Protein AF-A0A3M9N7G9-F1 (afdb_monomer)

Nearest PDB structures (foldseek):
  4hwm-assembly1_A  TM=5.177E-01  e=3.136E+00  Klebsiella pneumoniae subsp. pneumoniae MGH 78578
  3fkh-assembly1_A  TM=2.464E-01  e=2.669E+00  Corynebacterium glutamicum ATCC 13032
  8h0z-assembly1_B  TM=2.429E-01  e=7.822E+00  Severe acute respiratory syndrome coronavirus

Foldseek 3Di:
DALWKWKWFQFADLVVRHHPHPPVQAIWIWHRHDPFKIKIFGRHPATKIWMFTWDDDPQKIKTATFQKMKGKDADPVCVVDVVDDRIDIDIDGHGDDIAMWGWDDRPRWIKIASDPDNVPTHPGMITIDDSVVNVVVVVVCVVNCVCVVNVPD

Sequence (153 aa):
MKGKAFVLGGGIDGNVCEITEACDCCNADLMFISEKLFVYDNLCEGHYVRKGNYKLKGNQITLEFEPQLVSYYHNEESETNTNVPERVLKSENKPIPKETYTIGKCKGFLIITNNIKSEDIAFPVGILKESSTMKGKIDILKQIGAWKLLALK

Secondary structure (DSSP, 8-state):
-TT-EEEEES-EETTTTEETT--TTS-EEEEE-SSSEEEEEE-SSS-EEEEEEEEEETTEEEEEEEEEEEEEEE-GGGGT-TTS-SEEEEEEE-----EEEEEEEETTEEEEESSSSTTS--SSEEEEEPHHHHHHHHHHHHHTSHHHHTT--

Mean predicted aligned error: 5.94 Å

Radius of gyration: 16.07 Å; Cα contacts (8 Å, |Δi|>4): 344; chains: 1; bounding box: 42×28×50 Å

Organism: NCBI:txid1348778

Structure (mmCIF, N/CA/C/O backbone):
data_AF-A0A3M9N7G9-F1
#
_entry.id   AF-A0A3M9N7G9-F1
#
loop_
_atom_site.group_PDB
_atom_site.id
_atom_site.type_symbol
_atom_site.label_atom_id
_atom_site.label_alt_id
_atom_site.label_comp_id
_atom_site.label_asym_id
_atom_site.label_entity_id
_atom_site.label_seq_id
_atom_site.pdbx_PDB_ins_code
_atom_site.Cartn_x
_atom_site.Cartn_y
_atom_site.Cartn_z
_atom_site.occupancy
_atom_site.B_iso_or_equiv
_atom_site.auth_seq_id
_atom_site.auth_comp_id
_atom_site.auth_asym_id
_atom_site.auth_atom_id
_atom_site.pdbx_PDB_model_num
ATOM 1 N N . MET A 1 1 ? -2.867 -6.684 11.960 1.00 87.38 1 MET A N 1
ATOM 2 C CA . MET A 1 1 ? -3.339 -6.500 10.564 1.00 87.38 1 MET A CA 1
ATOM 3 C C . MET A 1 1 ? -2.518 -7.292 9.554 1.00 87.38 1 MET A C 1
ATOM 5 O O . MET A 1 1 ? -2.968 -7.418 8.425 1.00 87.38 1 MET A O 1
ATOM 9 N N . LYS A 1 2 ? -1.368 -7.857 9.950 1.00 91.75 2 LYS A N 1
ATOM 10 C CA . LYS A 1 2 ? -0.518 -8.713 9.119 1.00 91.75 2 LYS A CA 1
ATOM 11 C C . LYS A 1 2 ? -1.301 -9.699 8.240 1.00 91.75 2 LYS A C 1
ATOM 13 O O . LYS A 1 2 ? -2.204 -10.380 8.723 1.00 91.75 2 LYS A O 1
ATOM 18 N N . GLY A 1 3 ? -0.912 -9.782 6.970 1.00 90.19 3 GLY A N 1
ATOM 19 C CA . GLY A 1 3 ? -1.478 -10.693 5.973 1.00 90.19 3 GLY A CA 1
ATOM 20 C C . GLY A 1 3 ? -2.829 -10.259 5.402 1.00 90.19 3 GLY A C 1
ATOM 21 O O . GLY A 1 3 ? -3.439 -11.024 4.662 1.00 90.19 3 GLY A O 1
ATOM 22 N N . LYS A 1 4 ? -3.315 -9.062 5.750 1.00 91.25 4 LYS A N 1
ATOM 23 C CA . LYS A 1 4 ? -4.538 -8.485 5.183 1.00 91.25 4 LYS A CA 1
ATOM 24 C C . LYS A 1 4 ? -4.196 -7.503 4.069 1.00 91.25 4 LYS A C 1
ATOM 26 O O . LYS A 1 4 ? -3.212 -6.772 4.176 1.00 91.25 4 LYS A O 1
ATOM 31 N N . ALA A 1 5 ? -5.045 -7.445 3.051 1.00 92.25 5 ALA A N 1
ATOM 32 C CA . ALA A 1 5 ? -4.974 -6.463 1.977 1.00 92.25 5 ALA A CA 1
ATOM 33 C C . ALA A 1 5 ? -6.344 -5.816 1.771 1.00 92.25 5 ALA A C 1
ATOM 35 O O . ALA A 1 5 ? -7.357 -6.502 1.879 1.00 92.25 5 ALA A O 1
ATOM 36 N N . PHE A 1 6 ? -6.375 -4.520 1.484 1.00 90.94 6 PHE A N 1
ATOM 37 C CA . PHE A 1 6 ? -7.597 -3.781 1.179 1.00 90.94 6 PHE A CA 1
ATOM 38 C C . PHE A 1 6 ? -7.496 -3.172 -0.212 1.00 90.94 6 PHE A C 1
ATOM 40 O O . PHE A 1 6 ? -6.454 -2.606 -0.531 1.00 90.94 6 PHE A O 1
ATOM 47 N N . VAL A 1 7 ? -8.572 -3.236 -0.999 1.00 88.38 7 VAL A N 1
ATOM 48 C CA . VAL A 1 7 ? -8.720 -2.341 -2.160 1.00 88.38 7 VAL A CA 1
ATOM 49 C C . VAL A 1 7 ? -9.331 -1.061 -1.675 1.00 88.38 7 VAL A C 1
ATOM 51 O O . VAL A 1 7 ? -10.466 -1.100 -1.212 1.00 88.38 7 VAL A O 1
ATOM 54 N N . LEU A 1 8 ? -8.599 0.036 -1.798 1.00 87.25 8 LEU A N 1
ATOM 55 C CA . LEU A 1 8 ? -9.133 1.377 -1.674 1.00 87.25 8 LEU A CA 1
ATOM 56 C C . LEU A 1 8 ? -9.711 1.805 -3.017 1.00 87.25 8 LEU A C 1
ATOM 58 O O . LEU A 1 8 ? -9.046 1.649 -4.042 1.00 87.25 8 LEU A O 1
ATOM 62 N N . GLY A 1 9 ? -10.904 2.382 -2.987 1.00 81.00 9 GLY A N 1
ATOM 63 C CA . GLY A 1 9 ? -11.521 2.988 -4.156 1.00 81.00 9 GLY A CA 1
ATOM 64 C C . GLY A 1 9 ? -12.306 4.247 -3.815 1.00 81.00 9 GLY A C 1
ATOM 65 O O . GLY A 1 9 ? -12.419 4.650 -2.649 1.00 81.00 9 GLY A O 1
ATOM 66 N N . GLY A 1 10 ? -12.854 4.844 -4.873 1.00 73.00 10 GLY A N 1
ATOM 67 C CA . GLY A 1 10 ? -13.647 6.068 -4.831 1.00 73.00 10 GLY A CA 1
ATOM 68 C C . GLY A 1 10 ? -15.013 5.916 -4.173 1.00 73.00 10 GLY A C 1
ATOM 69 O O . GLY A 1 10 ? -15.656 6.927 -3.980 1.00 73.00 10 GLY A O 1
ATOM 70 N N . GLY A 1 11 ? -15.438 4.703 -3.783 1.00 74.50 11 GLY A N 1
ATOM 71 C CA . GLY A 1 11 ? -16.657 4.469 -3.007 1.00 74.50 11 GLY A CA 1
ATOM 72 C C . GLY A 1 11 ? -17.011 3.008 -2.783 1.00 74.50 11 GLY A C 1
ATOM 73 O O . GLY A 1 11 ? -16.325 2.128 -3.289 1.00 74.50 11 GLY A O 1
ATOM 74 N N . ILE A 1 12 ? -18.059 2.751 -1.994 1.00 76.25 12 ILE A N 1
ATOM 75 C CA . ILE A 1 12 ? -18.610 1.409 -1.756 1.00 76.25 12 ILE A CA 1
ATOM 76 C C . ILE A 1 12 ? -20.137 1.440 -1.904 1.00 76.25 12 ILE A C 1
ATOM 78 O O . ILE A 1 12 ? -20.798 2.348 -1.398 1.00 76.25 12 ILE A O 1
ATOM 82 N N . ASP A 1 13 ? -20.709 0.430 -2.553 1.00 76.19 13 ASP A N 1
ATOM 83 C CA . ASP A 1 13 ? -22.150 0.200 -2.561 1.00 76.19 13 ASP A CA 1
ATOM 84 C C . ASP A 1 13 ? -22.518 -0.390 -1.203 1.00 76.19 13 ASP A C 1
ATOM 86 O O . ASP A 1 13 ? -22.177 -1.533 -0.905 1.00 76.19 13 ASP A O 1
ATOM 90 N N . GLY A 1 14 ? -23.226 0.358 -0.360 1.00 73.62 14 GLY A N 1
ATOM 91 C CA . GLY A 1 14 ? -23.663 -0.140 0.947 1.00 73.62 14 GLY A CA 1
ATOM 92 C C . GLY A 1 14 ? -24.616 -1.345 0.871 1.00 73.62 14 GLY A C 1
ATOM 93 O O . GLY A 1 14 ? -24.782 -2.065 1.859 1.00 73.62 14 GLY A O 1
ATOM 94 N N . ASN A 1 15 ? -25.239 -1.601 -0.284 1.00 75.81 15 ASN A N 1
ATOM 95 C CA . ASN A 1 15 ? -26.147 -2.725 -0.486 1.00 75.81 15 ASN A CA 1
ATOM 96 C C . ASN A 1 15 ? -25.410 -4.030 -0.778 1.00 75.81 15 ASN A C 1
ATOM 98 O O . ASN A 1 15 ? -25.833 -5.072 -0.276 1.00 75.81 15 ASN A O 1
ATOM 102 N N . VAL A 1 16 ? -24.327 -4.001 -1.548 1.00 78.50 16 VAL A N 1
ATOM 103 C CA . VAL A 1 16 ? -23.556 -5.216 -1.878 1.00 78.50 16 VAL A CA 1
ATOM 104 C C . VAL A 1 16 ? -22.188 -5.267 -1.200 1.00 78.50 16 VAL A C 1
ATOM 106 O O . VAL A 1 16 ? -21.557 -6.314 -1.179 1.00 78.50 16 VAL A O 1
ATOM 109 N N . CYS A 1 17 ? -21.785 -4.179 -0.542 1.00 78.81 17 CYS A N 1
ATOM 110 C CA . CYS A 1 17 ? -20.472 -3.986 0.063 1.00 78.81 17 CYS A CA 1
ATOM 111 C C . CYS A 1 17 ? -19.345 -4.223 -0.944 1.00 78.81 17 CYS A C 1
ATOM 113 O O . CYS A 1 17 ? -18.417 -4.970 -0.669 1.00 78.81 17 CYS A O 1
ATOM 115 N N . GLU A 1 18 ? -19.420 -3.579 -2.105 1.00 78.25 18 GLU A N 1
ATOM 116 C CA . GLU A 1 18 ? -18.410 -3.665 -3.166 1.00 78.25 18 GLU A CA 1
ATOM 117 C C . GLU A 1 18 ? -17.969 -2.268 -3.588 1.00 78.25 18 GLU A C 1
ATOM 119 O O . GLU A 1 18 ? -18.729 -1.313 -3.445 1.00 78.25 18 GLU A O 1
ATOM 124 N N . ILE A 1 19 ? -16.744 -2.128 -4.096 1.00 77.56 19 ILE A N 1
ATOM 125 C CA . ILE A 1 19 ? -16.232 -0.829 -4.543 1.00 77.56 19 ILE A CA 1
ATOM 126 C C . ILE A 1 19 ? -16.987 -0.389 -5.809 1.00 77.56 19 ILE A C 1
ATOM 128 O O . ILE A 1 19 ? -16.892 -1.049 -6.839 1.00 77.56 19 ILE A O 1
ATOM 132 N N . THR A 1 20 ? -17.728 0.723 -5.742 1.00 70.06 20 THR A N 1
ATOM 133 C CA . THR A 1 20 ? -18.633 1.198 -6.816 1.00 70.06 20 THR A CA 1
ATOM 134 C C . THR A 1 20 ? -17.940 1.928 -7.950 1.00 70.06 20 THR A C 1
ATOM 136 O O . THR A 1 20 ? -18.469 2.003 -9.052 1.00 70.06 20 THR A O 1
ATOM 139 N N . GLU A 1 21 ? -16.755 2.466 -7.685 1.00 64.19 21 GLU A N 1
ATOM 140 C CA . GLU A 1 21 ? -15.961 3.232 -8.648 1.00 64.19 21 GLU A CA 1
ATOM 141 C C . GLU A 1 21 ? -14.645 2.513 -8.940 1.00 64.19 21 GLU A C 1
ATOM 143 O O . GLU A 1 21 ? -13.576 3.116 -9.015 1.00 64.19 21 GLU A O 1
ATOM 148 N N . ALA A 1 22 ? -14.720 1.188 -9.072 1.00 54.81 22 ALA A N 1
ATOM 149 C CA . ALA A 1 22 ? -13.583 0.357 -9.426 1.00 54.81 22 ALA A CA 1
ATOM 150 C C . ALA A 1 22 ? -13.255 0.491 -10.922 1.00 54.81 22 ALA A C 1
ATOM 152 O O . ALA A 1 22 ? -13.292 -0.483 -11.665 1.00 54.81 22 ALA A O 1
ATOM 153 N N . CYS A 1 23 ? -12.921 1.694 -11.387 1.00 58.84 23 CYS A N 1
ATOM 154 C CA . CYS A 1 23 ? -12.126 1.793 -12.601 1.00 58.84 23 CYS A CA 1
ATOM 155 C C . CYS A 1 23 ? -10.743 1.215 -12.272 1.00 58.84 23 CYS A C 1
ATOM 157 O O . CYS A 1 23 ? -10.137 1.598 -11.268 1.00 58.84 23 CYS A O 1
ATOM 159 N N . ASP A 1 24 ? -10.225 0.309 -13.106 1.00 56.38 24 ASP A N 1
ATOM 160 C CA . ASP A 1 24 ? -8.883 -0.280 -12.928 1.00 56.38 24 ASP A CA 1
ATOM 161 C C . ASP A 1 24 ? -7.791 0.793 -12.793 1.00 56.38 24 ASP A C 1
ATOM 163 O O . ASP A 1 24 ? -6.757 0.575 -12.163 1.00 56.38 24 ASP A O 1
ATOM 167 N N . CYS A 1 25 ? -8.066 1.977 -13.339 1.00 61.88 25 CYS A N 1
ATOM 168 C CA . CYS A 1 25 ? -7.226 3.152 -13.275 1.00 61.88 25 CYS A CA 1
ATOM 169 C C . CYS A 1 25 ? -7.469 4.057 -12.066 1.00 61.88 25 CYS A C 1
ATOM 171 O O . CYS A 1 25 ? -6.944 5.147 -12.128 1.00 61.88 25 CYS A O 1
ATOM 173 N N . CYS A 1 26 ? -8.253 3.708 -11.032 1.00 69.50 26 CYS A N 1
ATOM 174 C CA . CYS A 1 26 ? -8.385 4.531 -9.811 1.00 69.50 26 CYS A CA 1
ATOM 175 C C . CYS A 1 26 ? -8.591 3.759 -8.501 1.00 69.50 26 CYS A C 1
ATOM 177 O O . CYS A 1 26 ? -9.221 4.234 -7.555 1.00 69.50 26 CYS A O 1
ATOM 179 N N . ASN A 1 27 ? -7.979 2.580 -8.416 1.00 82.88 27 ASN A N 1
ATOM 180 C CA . ASN A 1 27 ? -7.905 1.810 -7.181 1.00 82.88 27 ASN A CA 1
ATOM 181 C C . ASN A 1 27 ? -6.491 1.830 -6.591 1.00 82.88 27 ASN A C 1
ATOM 183 O O . ASN A 1 27 ? -5.500 2.060 -7.288 1.00 82.88 27 ASN A O 1
ATOM 187 N N . ALA A 1 28 ? -6.393 1.532 -5.298 1.00 87.88 28 ALA A N 1
ATOM 188 C CA . ALA A 1 28 ? -5.119 1.238 -4.657 1.00 87.88 28 ALA A CA 1
ATOM 189 C C . ALA A 1 28 ? -5.206 -0.023 -3.795 1.00 87.88 28 ALA A C 1
ATOM 191 O O . ALA A 1 28 ? -6.198 -0.249 -3.110 1.00 87.88 28 ALA A O 1
ATOM 192 N N . ASP A 1 29 ? -4.155 -0.834 -3.784 1.00 90.88 29 ASP A N 1
ATOM 193 C CA . ASP A 1 29 ? -4.023 -1.970 -2.879 1.00 90.88 29 ASP A CA 1
ATOM 194 C C . ASP A 1 29 ? -3.195 -1.554 -1.648 1.00 90.88 29 ASP A C 1
ATOM 196 O O . ASP A 1 29 ? -2.006 -1.243 -1.743 1.00 90.88 29 ASP A O 1
ATOM 200 N N . LEU A 1 30 ? -3.816 -1.580 -0.465 1.00 93.50 30 LEU A N 1
ATOM 201 C CA . LEU A 1 30 ? -3.157 -1.387 0.828 1.00 93.50 30 LEU A CA 1
ATOM 202 C C . LEU A 1 30 ? -2.900 -2.746 1.488 1.00 93.50 30 LEU A C 1
ATOM 204 O O . LEU A 1 30 ? -3.818 -3.395 1.991 1.00 93.50 30 LEU A O 1
ATOM 208 N N . MET A 1 31 ? -1.642 -3.173 1.514 1.00 94.88 31 MET A N 1
ATOM 209 C CA . MET A 1 31 ? -1.216 -4.510 1.930 1.00 94.88 31 MET A CA 1
ATOM 210 C C . MET 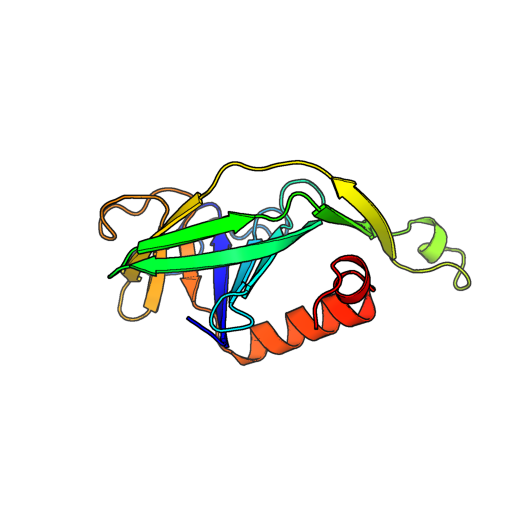A 1 31 ? -0.399 -4.465 3.224 1.00 94.88 31 MET A C 1
ATOM 212 O O . MET A 1 31 ? 0.675 -3.872 3.277 1.00 94.88 31 MET A O 1
ATOM 216 N N . PHE A 1 32 ? -0.852 -5.152 4.271 1.00 94.81 32 PHE A N 1
ATOM 217 C CA . PHE A 1 32 ? -0.166 -5.218 5.566 1.00 94.81 32 PHE A CA 1
ATOM 218 C C . PHE A 1 32 ? 0.803 -6.408 5.609 1.00 94.81 32 PHE A C 1
ATOM 220 O O . PHE A 1 32 ? 0.435 -7.518 5.996 1.00 94.81 32 PHE A O 1
ATOM 227 N N . ILE A 1 33 ? 2.054 -6.181 5.207 1.00 93.88 33 ILE A N 1
ATOM 228 C CA . ILE A 1 33 ? 3.078 -7.224 5.019 1.00 93.88 33 ILE A CA 1
ATOM 229 C C . ILE A 1 33 ? 3.498 -7.876 6.345 1.00 93.88 33 ILE A C 1
ATOM 231 O O . ILE A 1 33 ? 3.654 -9.094 6.431 1.00 93.88 33 ILE A O 1
ATOM 235 N N . SER A 1 34 ? 3.674 -7.074 7.397 1.00 94.12 34 SER A N 1
ATOM 236 C CA . SER A 1 34 ? 4.097 -7.546 8.723 1.00 94.12 34 SER A CA 1
ATOM 237 C C . SER A 1 34 ? 3.288 -6.876 9.839 1.00 94.12 34 SER A C 1
ATOM 239 O O . SER A 1 34 ? 2.290 -6.203 9.585 1.00 94.12 34 SER A O 1
ATOM 241 N N . GLU A 1 35 ? 3.691 -7.056 11.099 1.00 93.88 35 GLU A N 1
ATOM 242 C CA . GLU A 1 35 ? 3.051 -6.386 12.245 1.00 93.88 35 GLU A CA 1
ATOM 243 C C . GLU A 1 35 ? 3.222 -4.863 12.242 1.00 93.88 35 GLU A C 1
ATOM 245 O O . GLU A 1 35 ? 2.494 -4.166 12.943 1.00 93.88 35 GLU A O 1
ATOM 250 N N . LYS A 1 36 ? 4.189 -4.343 11.479 1.00 94.81 36 LYS A N 1
ATOM 251 C CA . LYS A 1 36 ? 4.470 -2.903 11.410 1.00 94.81 36 LYS A CA 1
ATOM 252 C C . LYS A 1 36 ? 4.556 -2.369 9.993 1.00 94.81 36 LYS A C 1
ATOM 254 O O . LYS A 1 36 ? 4.353 -1.183 9.822 1.00 94.81 36 LYS A O 1
ATOM 259 N N . LEU A 1 37 ? 4.834 -3.208 8.999 1.00 96.38 37 LEU A N 1
ATOM 260 C CA . LEU A 1 37 ? 5.073 -2.784 7.622 1.00 96.38 37 LEU A CA 1
ATOM 261 C C . LEU A 1 37 ? 3.802 -2.890 6.781 1.00 96.38 37 LEU A C 1
ATOM 263 O O . LEU A 1 37 ? 3.132 -3.928 6.806 1.00 96.38 37 LEU A O 1
ATOM 267 N N . PHE A 1 38 ? 3.531 -1.860 5.986 1.00 96.38 38 PHE A N 1
ATOM 268 C CA . PHE A 1 38 ? 2.563 -1.914 4.897 1.00 96.38 38 PHE A CA 1
ATOM 269 C C . PHE A 1 38 ? 3.210 -1.538 3.557 1.00 96.38 38 PHE A C 1
ATOM 271 O O . PHE A 1 38 ? 4.242 -0.866 3.517 1.00 96.38 38 PHE A O 1
ATOM 278 N N . VAL A 1 39 ? 2.579 -1.977 2.472 1.00 96.31 39 VAL A N 1
ATOM 279 C CA . VAL A 1 39 ? 2.859 -1.582 1.090 1.00 96.31 39 VAL A CA 1
ATOM 280 C C . VAL A 1 39 ? 1.574 -1.016 0.501 1.00 96.31 39 VAL A C 1
ATOM 282 O O . VAL A 1 39 ? 0.495 -1.549 0.747 1.00 96.31 39 VAL A O 1
ATOM 285 N N . TYR A 1 40 ? 1.699 0.074 -0.238 1.00 94.06 40 TYR A N 1
ATOM 286 C CA . TYR A 1 40 ? 0.605 0.782 -0.878 1.00 94.06 40 TYR A CA 1
ATOM 287 C C . TYR A 1 40 ? 0.904 0.890 -2.372 1.00 94.06 40 TYR A C 1
ATOM 289 O O . TYR A 1 40 ? 1.871 1.550 -2.747 1.00 94.06 40 TYR A O 1
ATOM 297 N N . ASP A 1 41 ? 0.120 0.195 -3.189 1.00 92.69 41 ASP A N 1
ATOM 298 C CA . ASP A 1 41 ? 0.222 0.163 -4.653 1.00 92.69 41 ASP A CA 1
ATOM 299 C C . ASP A 1 41 ? -0.960 0.942 -5.235 1.00 92.69 41 ASP A C 1
ATOM 301 O O . ASP A 1 41 ? -2.101 0.513 -5.094 1.00 92.69 41 ASP A O 1
ATOM 305 N N . ASN A 1 42 ? -0.704 2.117 -5.804 1.00 88.81 42 ASN A N 1
ATOM 306 C CA . ASN A 1 42 ? -1.727 3.034 -6.300 1.00 88.81 42 ASN A CA 1
ATOM 307 C C . ASN A 1 42 ? -1.714 3.058 -7.829 1.00 88.81 42 ASN A C 1
ATOM 309 O O . ASN A 1 42 ? -0.658 3.248 -8.432 1.00 88.81 42 ASN A O 1
ATOM 313 N N . LEU A 1 43 ? -2.893 2.889 -8.431 1.00 80.44 43 LEU A N 1
ATOM 314 C CA . LEU A 1 43 ? -3.090 2.835 -9.879 1.00 80.44 43 LEU A CA 1
ATOM 315 C C . LEU A 1 43 ? -3.748 4.107 -10.459 1.00 80.44 43 LEU A C 1
ATOM 317 O O . LEU A 1 43 ? -3.932 4.173 -11.669 1.00 80.44 43 LEU A O 1
ATOM 321 N N . C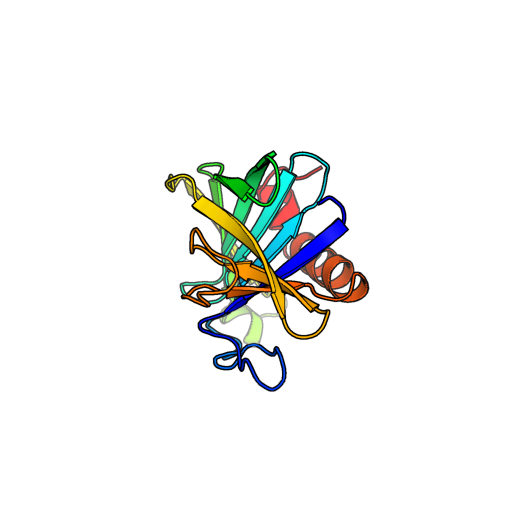YS A 1 44 ? -4.083 5.108 -9.630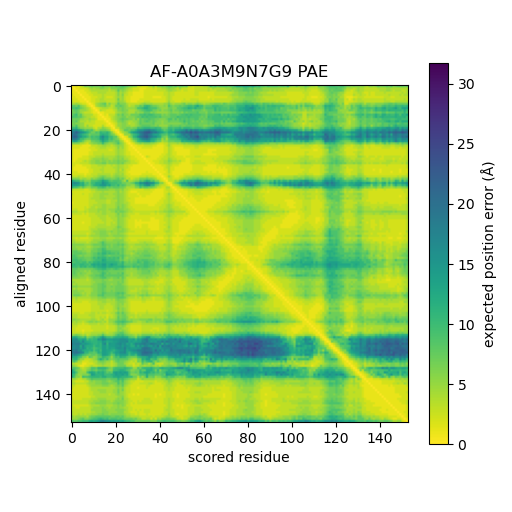 1.00 68.19 44 CYS A N 1
ATOM 322 C CA . CYS A 1 44 ? -4.880 6.289 -10.008 1.00 68.19 44 CYS A CA 1
ATOM 323 C C . CYS A 1 44 ? -4.094 7.436 -10.651 1.00 68.19 44 CYS A C 1
ATOM 325 O O . CYS A 1 44 ? -4.522 8.003 -11.652 1.00 68.19 44 CYS A O 1
ATOM 327 N N . GLU A 1 45 ? -2.915 7.771 -10.126 1.00 61.72 45 GLU A N 1
ATOM 328 C CA . GLU A 1 45 ? -2.145 8.947 -10.564 1.00 61.72 45 GLU A CA 1
ATOM 329 C C . GLU A 1 45 ? -0.715 8.561 -10.952 1.00 61.72 45 GLU A C 1
ATOM 331 O O . GLU A 1 45 ? 0.262 8.920 -10.290 1.00 61.72 45 GLU A O 1
ATOM 336 N N . GLY A 1 46 ? -0.609 7.776 -12.029 1.00 69.38 46 GLY A N 1
ATOM 337 C CA . GLY A 1 46 ? 0.621 7.080 -12.402 1.00 69.38 46 GLY A CA 1
ATOM 338 C C . GLY A 1 46 ? 0.839 5.888 -11.477 1.00 69.38 46 GLY A C 1
ATOM 339 O O . GLY A 1 46 ? 0.710 6.006 -10.262 1.00 69.38 46 GLY A O 1
ATOM 340 N N . HIS A 1 47 ? 1.122 4.708 -12.027 1.00 87.81 47 HIS A N 1
ATOM 341 C CA . HIS A 1 47 ? 1.233 3.542 -11.159 1.00 87.81 47 HIS A CA 1
ATOM 342 C C . HIS A 1 47 ? 2.458 3.697 -10.264 1.00 87.81 47 HIS A C 1
ATOM 344 O O . HIS A 1 47 ? 3.576 3.862 -10.759 1.00 87.81 47 HIS A O 1
ATOM 350 N N . TYR A 1 48 ? 2.259 3.674 -8.951 1.00 92.25 48 TYR A N 1
ATOM 351 C CA . TYR A 1 48 ? 3.357 3.787 -8.008 1.00 92.25 48 TYR A CA 1
ATOM 352 C C . TYR A 1 48 ? 3.162 2.902 -6.793 1.00 92.25 48 TYR A C 1
ATOM 354 O O . TYR A 1 48 ? 2.053 2.662 -6.323 1.00 92.25 48 TYR A O 1
ATOM 362 N N . VAL A 1 49 ? 4.288 2.488 -6.225 1.00 94.69 49 VAL A N 1
ATOM 363 C CA . VAL A 1 49 ? 4.336 1.721 -4.990 1.00 94.69 49 VAL A CA 1
ATOM 364 C C . VAL A 1 49 ? 5.094 2.498 -3.933 1.00 94.69 49 VAL A C 1
ATOM 366 O O . VAL A 1 49 ? 6.160 3.067 -4.184 1.00 94.69 49 VAL A O 1
ATOM 369 N N . ARG A 1 50 ? 4.550 2.490 -2.721 1.00 95.31 50 ARG A N 1
ATOM 370 C CA . ARG A 1 50 ? 5.187 3.010 -1.513 1.00 95.31 50 ARG A CA 1
ATOM 371 C C . ARG A 1 50 ? 5.124 1.982 -0.406 1.00 95.31 50 ARG A C 1
ATOM 373 O O . ARG A 1 50 ? 4.347 1.031 -0.444 1.00 95.31 50 ARG A O 1
ATOM 380 N N . LYS A 1 51 ? 5.925 2.215 0.621 1.00 96.75 51 LYS A N 1
ATOM 381 C CA . LYS A 1 51 ? 5.863 1.467 1.870 1.00 96.75 51 LYS A CA 1
ATOM 382 C C . LYS A 1 51 ? 5.862 2.423 3.047 1.00 96.75 51 LYS A C 1
ATOM 384 O O . LYS A 1 51 ? 6.179 3.60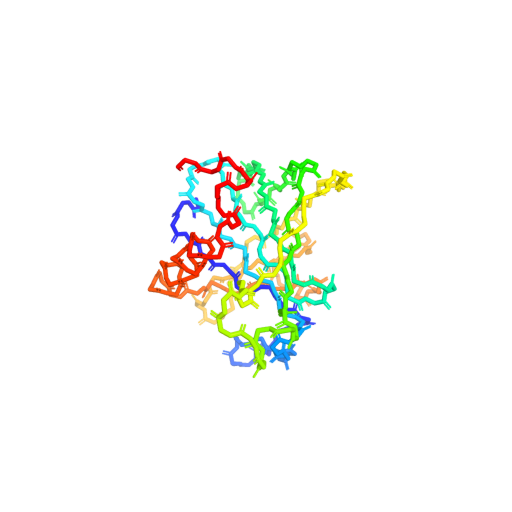5 2.918 1.00 96.75 51 LYS A O 1
ATOM 389 N N . GLY A 1 52 ? 5.540 1.887 4.205 1.00 97.00 52 GLY A N 1
ATOM 390 C CA . GLY A 1 52 ? 5.611 2.638 5.438 1.00 97.00 52 GLY A CA 1
ATOM 391 C C . GLY A 1 52 ? 5.362 1.763 6.642 1.00 97.00 52 GLY A C 1
ATOM 392 O O . GLY A 1 52 ? 5.176 0.547 6.536 1.00 97.00 52 GLY A O 1
ATOM 393 N N . ASN A 1 53 ? 5.328 2.409 7.799 1.00 97.69 53 ASN A N 1
ATOM 394 C CA . ASN A 1 53 ? 4.946 1.752 9.032 1.00 97.69 53 ASN A CA 1
ATOM 395 C C . ASN A 1 53 ? 3.503 2.080 9.398 1.00 97.69 53 ASN A C 1
ATOM 397 O O . ASN A 1 53 ? 3.028 3.182 9.143 1.00 97.69 53 ASN A O 1
ATOM 401 N N . TYR A 1 54 ? 2.808 1.147 10.040 1.00 97.38 54 TYR A N 1
ATOM 402 C CA . TYR A 1 54 ? 1.477 1.390 10.575 1.00 97.38 54 TYR A CA 1
ATOM 403 C C . TYR A 1 54 ? 1.409 1.138 12.078 1.00 97.38 54 TYR A C 1
ATOM 405 O O . TYR A 1 54 ? 2.192 0.379 12.655 1.00 97.38 54 TYR A O 1
ATOM 413 N N . LYS A 1 55 ? 0.436 1.786 12.717 1.00 97.12 55 LYS A N 1
ATOM 414 C CA . LYS A 1 55 ? 0.059 1.557 14.113 1.00 97.12 55 LYS A CA 1
ATOM 415 C C . LYS A 1 55 ? -1.429 1.266 14.183 1.00 97.12 55 LYS A C 1
ATOM 417 O O . LYS A 1 55 ? -2.213 1.920 13.505 1.00 97.12 55 LYS A O 1
ATOM 422 N N . LEU A 1 56 ? -1.798 0.304 15.021 1.00 95.25 56 LEU A N 1
ATOM 423 C CA . LEU A 1 56 ? -3.186 -0.017 15.326 1.00 95.25 56 LEU A CA 1
ATOM 424 C C . LEU A 1 56 ? -3.485 0.396 16.770 1.00 95.25 56 LEU A C 1
ATOM 426 O O . LEU A 1 56 ? -2.792 -0.043 17.688 1.00 95.25 56 LEU A O 1
ATOM 430 N N . LYS A 1 57 ? -4.511 1.222 16.974 1.00 95.12 57 LYS A N 1
ATOM 431 C CA . LYS A 1 57 ? -5.010 1.605 18.300 1.00 95.12 57 LYS A CA 1
ATOM 432 C C . LYS A 1 57 ? -6.530 1.477 18.310 1.00 95.12 57 LYS A C 1
ATOM 434 O O . LYS A 1 57 ? -7.234 2.312 17.754 1.00 95.12 57 LYS A O 1
ATOM 439 N N . GLY A 1 58 ? -7.038 0.412 18.929 1.00 92.88 58 GLY A N 1
ATOM 440 C CA . GLY A 1 58 ? -8.460 0.075 18.841 1.00 92.88 58 GLY A CA 1
ATOM 441 C C . GLY A 1 58 ? -8.857 -0.225 17.394 1.00 92.88 58 GLY A C 1
ATOM 442 O O . GLY A 1 58 ? -8.246 -1.079 16.752 1.00 92.88 58 GLY A O 1
ATOM 443 N N . ASN A 1 59 ? -9.854 0.493 16.879 1.00 92.38 59 ASN A N 1
ATOM 444 C CA . ASN A 1 59 ? -10.287 0.407 15.484 1.00 92.38 59 ASN A CA 1
ATOM 445 C C . ASN A 1 59 ? -9.557 1.389 14.554 1.00 92.38 59 ASN A C 1
ATOM 447 O O . ASN A 1 59 ? -9.882 1.425 13.377 1.00 92.38 59 ASN A O 1
ATOM 451 N N . GLN A 1 60 ? -8.585 2.169 15.029 1.00 94.19 60 GLN A N 1
ATOM 452 C CA . GLN A 1 60 ? -7.862 3.119 14.184 1.00 94.19 60 GLN A CA 1
ATOM 453 C C . GLN A 1 60 ? -6.532 2.550 13.693 1.00 94.19 60 GLN A C 1
ATOM 455 O O . GLN A 1 60 ? -5.733 2.036 14.480 1.00 94.19 60 GLN A O 1
ATOM 460 N N . ILE A 1 61 ? -6.288 2.686 12.393 1.00 95.12 61 ILE A N 1
ATOM 461 C CA . ILE A 1 61 ? -5.024 2.411 11.715 1.00 95.12 61 ILE A CA 1
ATOM 462 C C . ILE A 1 61 ? -4.409 3.753 11.335 1.00 95.12 61 ILE A C 1
ATOM 464 O O . ILE A 1 61 ? -4.996 4.488 10.553 1.00 95.12 61 ILE A O 1
ATOM 468 N N .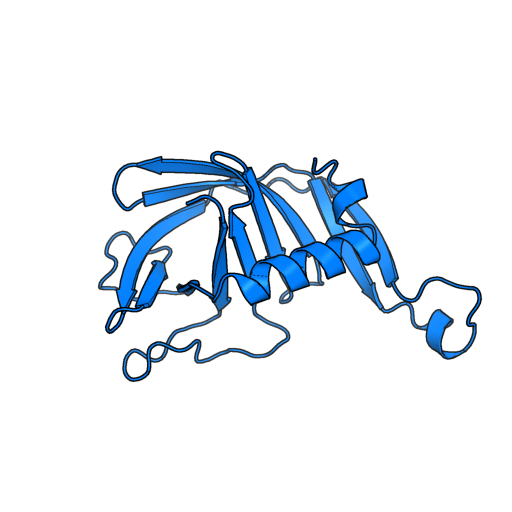 THR A 1 62 ? -3.209 4.050 11.819 1.00 95.94 62 THR A N 1
ATOM 469 C CA . THR A 1 62 ? -2.424 5.195 11.339 1.00 95.94 62 THR A CA 1
ATOM 470 C C . THR A 1 62 ? -1.300 4.692 10.446 1.00 95.94 62 THR A C 1
ATOM 472 O O . THR A 1 62 ? -0.508 3.860 10.890 1.00 95.94 62 THR A O 1
ATOM 475 N N . LEU A 1 63 ? -1.225 5.200 9.218 1.00 96.31 63 LEU A N 1
ATOM 476 C CA . LEU A 1 63 ? -0.174 4.938 8.240 1.00 96.31 63 LEU A CA 1
ATOM 477 C C . LEU A 1 63 ? 0.853 6.072 8.254 1.00 96.31 63 LEU A C 1
ATOM 479 O O . LEU A 1 63 ? 0.514 7.252 8.192 1.00 96.31 63 LEU A O 1
ATOM 483 N N . GLU A 1 64 ? 2.124 5.703 8.314 1.00 97.06 64 GLU A N 1
ATOM 484 C CA . GLU A 1 64 ? 3.269 6.599 8.232 1.00 97.06 64 GLU A CA 1
ATOM 485 C C . GLU A 1 64 ? 4.136 6.164 7.051 1.00 97.06 64 GLU A C 1
ATOM 487 O O . GLU A 1 64 ? 4.892 5.193 7.142 1.00 97.06 64 GLU A O 1
ATOM 492 N N . PHE A 1 65 ? 3.962 6.855 5.925 1.00 96.12 65 PHE A N 1
ATOM 493 C CA . PHE A 1 65 ? 4.660 6.571 4.676 1.00 96.12 65 PHE A CA 1
ATOM 494 C C . PHE A 1 65 ? 6.143 6.923 4.778 1.00 96.12 65 PHE A C 1
ATOM 496 O O . PHE A 1 65 ? 6.518 7.976 5.298 1.00 96.12 65 PHE A O 1
ATOM 503 N N . GLU A 1 66 ? 6.993 6.057 4.231 1.00 96.38 66 GLU A N 1
ATOM 504 C CA . GLU A 1 66 ? 8.358 6.446 3.903 1.00 96.38 66 GLU A CA 1
ATOM 505 C C . GLU A 1 66 ? 8.339 7.416 2.704 1.00 96.38 66 GLU A C 1
ATOM 507 O O . GLU A 1 66 ? 7.443 7.343 1.859 1.00 96.38 66 GLU A O 1
ATOM 512 N N . PRO A 1 67 ? 9.311 8.341 2.603 1.00 95.31 67 PRO A N 1
ATOM 513 C CA . PRO A 1 67 ? 9.325 9.332 1.528 1.00 95.31 67 PRO A CA 1
ATOM 514 C C . PRO A 1 67 ? 9.585 8.712 0.151 1.00 95.31 67 PRO A C 1
ATOM 516 O O . PRO A 1 67 ? 9.221 9.315 -0.856 1.00 95.31 67 PRO A O 1
ATOM 519 N N . GLN A 1 68 ? 10.217 7.539 0.092 1.00 95.94 68 GLN A N 1
ATOM 520 C CA . GLN A 1 68 ? 10.540 6.873 -1.163 1.00 95.94 68 GLN A CA 1
ATOM 521 C C . GLN A 1 68 ? 9.281 6.294 -1.821 1.00 95.94 68 GLN A C 1
ATOM 523 O O . GLN A 1 68 ? 8.501 5.576 -1.190 1.00 95.94 68 GLN A O 1
ATOM 528 N N . LEU A 1 69 ? 9.134 6.547 -3.119 1.00 94.88 69 LEU A N 1
ATOM 529 C CA . LEU A 1 69 ? 8.166 5.884 -3.986 1.00 94.88 69 LEU A CA 1
ATOM 530 C C . LEU A 1 69 ? 8.852 5.339 -5.235 1.00 94.88 69 LEU A C 1
ATOM 532 O O . LEU A 1 69 ? 9.879 5.863 -5.675 1.00 94.88 69 LEU A O 1
ATOM 536 N N . VAL A 1 70 ? 8.262 4.294 -5.803 1.00 95.88 70 VAL A N 1
ATOM 537 C CA . VAL A 1 70 ? 8.676 3.716 -7.080 1.00 95.88 70 VAL A CA 1
ATOM 538 C C . VAL A 1 70 ? 7.497 3.783 -8.030 1.00 95.88 70 VAL A C 1
ATOM 540 O O . VAL A 1 70 ? 6.531 3.043 -7.858 1.00 95.88 70 VAL A O 1
ATOM 543 N N . SER A 1 71 ? 7.581 4.659 -9.023 1.00 93.94 71 SER A N 1
ATOM 544 C CA . SER A 1 71 ? 6.635 4.692 -10.133 1.00 93.94 71 SER A CA 1
ATOM 545 C C . SER A 1 71 ? 7.031 3.652 -11.172 1.00 93.94 71 SER A C 1
ATOM 547 O O . SER A 1 71 ? 8.220 3.425 -11.408 1.00 93.94 71 SER A O 1
ATOM 549 N N . TYR A 1 72 ? 6.043 3.037 -11.805 1.00 90.69 72 TYR A N 1
ATOM 550 C CA . TYR A 1 72 ? 6.235 2.073 -12.873 1.00 90.69 72 TYR A CA 1
ATOM 551 C C . TYR A 1 72 ? 5.262 2.349 -14.013 1.00 90.69 72 TYR A C 1
ATOM 553 O O . TYR A 1 72 ? 4.097 2.663 -13.796 1.00 90.69 72 TYR A O 1
ATOM 561 N N . TYR A 1 73 ? 5.736 2.247 -15.246 1.00 89.38 73 TYR A N 1
ATOM 562 C CA . TYR A 1 73 ? 4.913 2.468 -16.431 1.00 89.38 73 TYR A CA 1
ATOM 563 C C . TYR A 1 73 ? 5.307 1.500 -17.539 1.00 89.38 73 TYR A C 1
ATOM 565 O O . TYR A 1 73 ? 6.373 0.881 -17.497 1.00 89.38 73 TYR A O 1
ATOM 573 N N . HIS A 1 74 ? 4.384 1.302 -18.476 1.00 88.56 74 HIS A N 1
ATOM 574 C CA . HIS A 1 74 ? 4.612 0.481 -19.660 1.00 88.56 74 HIS A CA 1
ATOM 575 C C . HIS A 1 74 ? 5.703 1.104 -20.532 1.00 88.56 74 HIS A C 1
ATOM 577 O O . HIS A 1 74 ? 5.706 2.316 -20.740 1.00 88.56 74 HIS A O 1
ATOM 583 N N . ASN A 1 75 ? 6.643 0.290 -21.002 1.00 90.25 75 ASN A N 1
ATOM 584 C CA . ASN A 1 75 ? 7.667 0.720 -21.938 1.00 90.25 75 ASN A CA 1
ATOM 585 C C . ASN A 1 75 ? 7.161 0.513 -23.368 1.00 90.25 75 ASN A C 1
ATOM 587 O O . ASN A 1 75 ? 7.213 -0.605 -23.875 1.00 90.25 75 ASN A O 1
ATOM 591 N N . GLU A 1 76 ? 6.718 1.574 -24.035 1.00 91.88 76 GLU A N 1
ATOM 592 C CA . GLU A 1 76 ? 6.231 1.498 -25.422 1.00 91.88 76 GLU A CA 1
ATOM 593 C C . GLU A 1 76 ? 7.285 0.915 -26.385 1.00 91.88 76 GLU A C 1
ATOM 595 O O . GLU A 1 76 ? 6.944 0.206 -27.328 1.00 91.88 76 GLU A O 1
ATOM 600 N N . GLU A 1 77 ? 8.585 1.109 -26.118 1.00 92.19 77 GLU A N 1
ATOM 601 C CA . GLU A 1 77 ? 9.655 0.517 -26.937 1.00 92.19 77 GLU A CA 1
ATOM 602 C C . GLU A 1 77 ? 9.617 -1.023 -26.910 1.00 92.19 77 GLU A C 1
ATOM 604 O O . GLU A 1 77 ? 9.943 -1.676 -27.904 1.00 92.19 77 GLU A O 1
ATOM 609 N N . SER A 1 78 ? 9.146 -1.619 -25.809 1.00 92.31 78 SER A N 1
ATOM 610 C CA . SER A 1 78 ? 9.039 -3.078 -25.677 1.00 92.31 78 SER A CA 1
ATOM 611 C C . SER A 1 78 ? 8.023 -3.709 -26.632 1.00 92.31 78 SER A C 1
ATOM 613 O O . SER A 1 78 ? 8.119 -4.901 -26.918 1.00 92.31 78 SER A O 1
ATOM 615 N N . GLU A 1 79 ? 7.102 -2.919 -27.193 1.00 92.19 79 GLU A N 1
ATOM 616 C CA . GLU A 1 79 ? 6.116 -3.395 -28.171 1.00 92.19 79 GLU A CA 1
ATOM 617 C C . GLU A 1 79 ? 6.752 -3.751 -29.519 1.00 92.19 79 GLU A C 1
ATOM 619 O O . GLU A 1 79 ? 6.210 -4.555 -30.277 1.00 92.19 79 GLU A O 1
ATOM 624 N N . THR A 1 80 ? 7.915 -3.168 -29.819 1.00 95.25 80 THR A N 1
ATOM 625 C CA . THR A 1 80 ? 8.628 -3.368 -31.091 1.00 95.25 80 THR A CA 1
ATOM 626 C C . THR A 1 80 ? 10.041 -3.924 -30.909 1.00 95.25 80 THR A C 1
ATOM 628 O O . THR A 1 80 ? 10.624 -4.435 -31.866 1.00 95.25 80 THR A O 1
ATOM 631 N N . ASN A 1 81 ? 10.584 -3.891 -29.687 1.00 91.69 81 ASN A N 1
ATOM 632 C CA . ASN A 1 81 ? 11.913 -4.386 -29.349 1.00 91.69 81 ASN A CA 1
ATOM 633 C C . ASN A 1 81 ? 11.865 -5.284 -28.104 1.00 91.69 81 ASN A C 1
ATOM 635 O O . ASN A 1 81 ? 11.871 -4.818 -26.969 1.00 91.69 81 ASN A O 1
ATOM 639 N N . THR A 1 82 ? 11.918 -6.601 -28.294 1.00 89.25 82 THR A N 1
ATOM 640 C CA . THR A 1 82 ? 11.867 -7.568 -27.181 1.00 89.25 82 THR A CA 1
ATOM 641 C C . THR A 1 82 ? 13.118 -7.575 -26.294 1.00 89.25 82 THR A C 1
ATOM 643 O O . THR A 1 82 ? 13.157 -8.305 -25.308 1.00 89.25 82 THR A O 1
ATOM 646 N N . ASN A 1 83 ? 14.165 -6.818 -26.642 1.00 93.50 83 ASN A N 1
ATOM 647 C CA . ASN A 1 83 ? 15.397 -6.741 -25.851 1.00 93.50 83 ASN A CA 1
ATOM 648 C C . ASN A 1 83 ? 15.348 -5.665 -24.758 1.00 93.50 83 ASN A C 1
ATOM 650 O O . ASN A 1 83 ? 16.267 -5.601 -23.940 1.00 93.50 83 ASN A O 1
ATOM 654 N N . VAL A 1 84 ? 14.312 -4.820 -24.735 1.00 90.25 84 VAL A N 1
ATOM 655 C CA . VAL A 1 84 ? 14.113 -3.841 -23.661 1.00 90.25 84 VAL A CA 1
ATOM 656 C C . VAL A 1 84 ? 13.091 -4.346 -22.637 1.00 90.25 84 VAL A C 1
ATOM 658 O O . VAL A 1 84 ? 12.220 -5.146 -22.978 1.00 90.25 84 VAL A O 1
ATOM 661 N N . PRO A 1 85 ? 13.167 -3.907 -21.367 1.00 88.75 85 PRO A N 1
ATOM 662 C CA . PRO A 1 85 ? 12.187 -4.294 -20.355 1.00 88.75 85 PRO A CA 1
ATOM 663 C C . PRO A 1 85 ? 10.775 -3.812 -20.707 1.00 88.75 85 PRO A C 1
ATOM 665 O O . PRO A 1 85 ? 10.618 -2.679 -21.151 1.00 88.75 85 PRO A O 1
ATOM 668 N N . GLU A 1 86 ? 9.751 -4.619 -20.408 1.00 88.56 86 GLU A N 1
ATOM 669 C CA . GLU A 1 86 ? 8.329 -4.252 -20.574 1.00 88.56 86 GLU A CA 1
ATOM 670 C C . GLU A 1 86 ? 7.911 -3.080 -19.670 1.00 88.56 86 GLU A C 1
ATOM 672 O O . GLU A 1 86 ? 7.007 -2.310 -19.983 1.00 88.56 86 GLU A O 1
ATOM 677 N N . ARG A 1 87 ? 8.574 -2.921 -18.520 1.00 88.38 87 ARG A N 1
ATOM 678 C CA . ARG A 1 87 ? 8.269 -1.877 -17.539 1.00 88.38 87 ARG A CA 1
ATOM 679 C C . ARG A 1 87 ? 9.490 -1.020 -17.264 1.00 88.38 87 ARG A C 1
ATOM 681 O O . ARG A 1 87 ? 10.572 -1.541 -16.998 1.00 88.38 87 ARG A O 1
ATOM 688 N N . VAL A 1 88 ? 9.285 0.293 -17.240 1.00 91.19 88 VAL A N 1
ATOM 689 C CA . VAL A 1 88 ? 10.278 1.246 -16.738 1.00 91.19 88 VAL A CA 1
ATOM 690 C C . VAL A 1 88 ? 9.933 1.610 -15.302 1.00 91.19 88 VAL A C 1
ATOM 692 O O . VAL A 1 88 ? 8.773 1.858 -14.974 1.00 91.19 88 VAL A O 1
ATOM 695 N N . LEU A 1 89 ? 10.951 1.642 -14.444 1.00 94.19 89 LEU A N 1
ATOM 696 C CA . LEU A 1 89 ? 10.839 2.004 -13.034 1.00 94.19 89 LEU A CA 1
ATOM 697 C C . LEU A 1 89 ? 11.541 3.334 -12.788 1.00 94.19 89 LEU A C 1
ATOM 699 O O . LEU A 1 89 ? 12.671 3.537 -13.235 1.00 94.19 89 LEU A O 1
ATOM 703 N N . LYS A 1 90 ? 10.921 4.200 -11.991 1.00 94.38 90 LYS A N 1
ATOM 704 C CA . LYS A 1 90 ? 11.526 5.444 -11.517 1.00 94.38 90 LYS A CA 1
ATOM 705 C C . LYS A 1 90 ? 11.354 5.553 -10.010 1.00 94.38 90 LYS A C 1
ATOM 707 O O . LYS A 1 90 ? 10.239 5.482 -9.508 1.00 94.38 90 LYS A O 1
ATOM 712 N N . SER A 1 91 ? 12.458 5.744 -9.292 1.00 95.12 91 SER A N 1
ATOM 713 C CA . SER A 1 91 ? 12.421 6.030 -7.857 1.00 95.12 91 SER A CA 1
ATOM 714 C C . SER A 1 91 ? 12.523 7.531 -7.624 1.00 95.12 91 SER A C 1
ATOM 716 O O . SER A 1 91 ? 13.375 8.196 -8.211 1.00 95.12 91 SER A O 1
ATOM 718 N N . GLU A 1 92 ? 11.704 8.050 -6.719 1.00 94.75 92 GLU A N 1
ATOM 719 C CA . GLU A 1 92 ? 11.793 9.434 -6.254 1.00 94.75 92 GLU A CA 1
ATOM 720 C C . GLU A 1 92 ? 11.440 9.536 -4.765 1.00 94.75 92 GLU A C 1
ATOM 722 O O . GLU A 1 92 ? 10.864 8.616 -4.184 1.00 94.75 92 GLU A O 1
ATOM 727 N N . ASN A 1 93 ? 11.814 10.653 -4.140 1.00 95.88 93 ASN A N 1
ATOM 728 C CA . ASN A 1 93 ? 11.483 10.948 -2.749 1.00 95.88 93 ASN A CA 1
ATOM 729 C C . ASN A 1 93 ? 10.429 12.057 -2.706 1.00 95.88 93 ASN A C 1
ATOM 731 O O . ASN A 1 93 ? 10.719 13.203 -3.045 1.00 95.88 93 ASN A O 1
ATOM 735 N N . LYS A 1 94 ? 9.220 11.724 -2.256 1.00 92.31 94 LYS A N 1
ATOM 736 C CA . LYS A 1 94 ? 8.093 12.649 -2.109 1.00 92.31 94 LYS A CA 1
ATOM 737 C C . LYS A 1 94 ? 7.392 12.383 -0.771 1.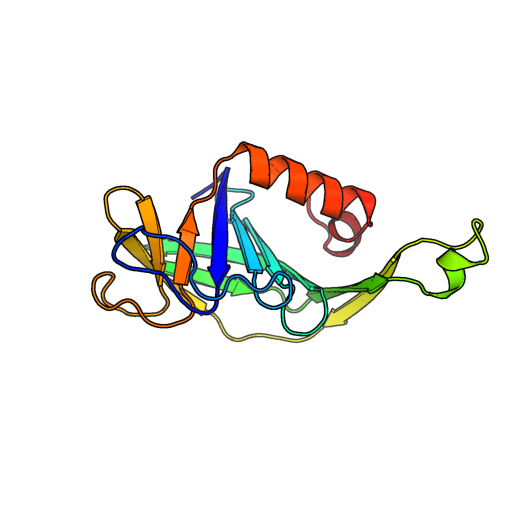00 92.31 94 LYS A C 1
ATOM 739 O O . LYS A 1 94 ? 6.596 11.444 -0.693 1.00 92.31 94 LYS A O 1
ATOM 744 N N . PRO A 1 95 ? 7.675 13.181 0.276 1.00 90.19 95 PRO A N 1
ATOM 745 C CA . PRO A 1 95 ? 7.020 13.046 1.574 1.00 90.19 95 PRO A CA 1
ATOM 746 C C . PRO A 1 95 ? 5.492 13.120 1.459 1.00 90.19 95 PRO A C 1
ATOM 748 O O . PRO A 1 95 ? 4.969 13.885 0.649 1.00 90.19 95 PRO A O 1
ATOM 751 N N . ILE A 1 96 ? 4.787 12.349 2.287 1.00 89.38 96 ILE A N 1
ATOM 752 C CA . ILE A 1 96 ? 3.323 12.392 2.415 1.00 89.38 96 ILE A CA 1
ATOM 753 C C . ILE A 1 96 ? 2.981 12.570 3.897 1.00 89.38 96 ILE A C 1
ATOM 755 O O . ILE A 1 96 ? 3.678 12.006 4.749 1.00 89.38 96 ILE A O 1
ATOM 759 N N . PRO A 1 97 ? 1.927 13.332 4.233 1.00 89.75 97 PRO A N 1
ATOM 760 C CA . PRO A 1 97 ? 1.354 13.317 5.570 1.00 89.75 97 PRO A CA 1
ATOM 761 C C . PRO A 1 97 ? 0.970 11.907 6.038 1.00 89.75 97 PRO A C 1
ATOM 763 O O . PRO A 1 97 ? 0.792 10.977 5.254 1.00 89.75 97 PRO A O 1
ATOM 766 N N . LYS A 1 98 ? 0.815 11.756 7.354 1.00 93.19 98 LYS A N 1
ATOM 767 C CA . LYS A 1 98 ? 0.254 10.532 7.931 1.00 93.19 98 LYS A CA 1
ATOM 768 C C . LYS A 1 98 ? -1.221 10.435 7.569 1.00 93.19 98 LYS A C 1
ATOM 770 O O . LYS A 1 98 ? -1.937 11.431 7.639 1.00 93.19 98 LYS A O 1
ATOM 775 N N . GLU A 1 99 ? -1.674 9.227 7.281 1.00 91.75 99 GLU A N 1
ATOM 776 C CA . GLU A 1 99 ? -3.085 8.941 7.030 1.00 91.75 99 GLU A CA 1
ATOM 777 C C . GLU A 1 99 ? -3.655 8.124 8.181 1.00 91.75 99 GLU A C 1
ATOM 779 O O . GLU A 1 99 ? -2.953 7.317 8.790 1.00 91.75 99 GLU A O 1
ATOM 784 N N . THR A 1 100 ? -4.925 8.336 8.513 1.00 92.62 100 THR A N 1
ATOM 785 C CA . THR A 1 100 ? -5.615 7.530 9.522 1.00 92.62 100 THR A CA 1
ATOM 786 C C . THR A 1 100 ? -6.907 6.986 8.948 1.00 92.62 100 THR A C 1
ATOM 788 O O . THR A 1 100 ? -7.685 7.719 8.349 1.00 92.62 100 THR A O 1
ATOM 791 N N . TYR A 1 101 ? -7.116 5.694 9.166 1.00 92.06 101 TYR A N 1
ATOM 792 C CA . TYR A 1 101 ? -8.306 4.965 8.775 1.00 92.06 101 TYR A CA 1
ATOM 793 C C . TYR A 1 101 ? -8.974 4.357 10.005 1.00 92.06 101 TYR A C 1
ATOM 795 O O . TYR A 1 101 ? -8.304 3.903 10.932 1.00 92.06 101 TYR A O 1
ATOM 803 N N . THR A 1 102 ? -10.293 4.279 9.981 1.00 91.69 102 THR A N 1
ATOM 804 C CA . THR A 1 102 ? -11.119 3.573 10.952 1.00 91.69 102 THR A CA 1
ATOM 805 C C . THR A 1 102 ? -11.576 2.248 10.355 1.00 91.69 102 THR A C 1
ATOM 807 O O . THR A 1 102 ? -12.106 2.200 9.248 1.00 91.69 102 THR A O 1
ATOM 810 N N . ILE A 1 103 ? -11.378 1.162 11.097 1.00 91.06 103 ILE A N 1
ATOM 811 C CA . ILE A 1 103 ? -11.840 -0.183 10.765 1.00 91.06 103 ILE A CA 1
ATOM 812 C C . ILE A 1 103 ? -13.326 -0.294 11.100 1.00 91.06 103 ILE A C 1
ATOM 814 O O . ILE A 1 103 ? -13.742 -0.019 12.228 1.00 91.06 103 ILE A O 1
ATOM 818 N N . GLY A 1 104 ? -14.099 -0.764 10.128 1.00 88.88 104 GLY A N 1
ATOM 819 C CA . GLY A 1 104 ? -15.536 -0.979 10.221 1.00 88.88 104 GLY A CA 1
ATOM 820 C C . GLY A 1 104 ? -15.972 -2.330 9.676 1.00 88.88 104 GLY A C 1
ATOM 821 O O . GLY A 1 104 ? -15.153 -3.169 9.292 1.00 88.88 104 GLY A O 1
ATOM 822 N N . LYS A 1 105 ? -17.290 -2.526 9.609 1.00 87.38 105 LYS A N 1
ATOM 823 C CA . LYS A 1 105 ? -17.896 -3.660 8.911 1.00 87.38 105 LYS A CA 1
ATOM 824 C C . LYS A 1 105 ? -19.023 -3.194 7.995 1.00 87.38 105 LYS A C 1
ATOM 826 O O . LYS A 1 105 ? -19.835 -2.379 8.408 1.00 87.38 105 LYS A O 1
ATOM 831 N N . CYS A 1 106 ? -19.111 -3.786 6.809 1.00 83.19 106 CYS A N 1
ATOM 832 C CA . CYS A 1 106 ? -20.240 -3.665 5.890 1.00 83.19 106 CYS A CA 1
ATOM 833 C C . CYS A 1 106 ? -20.775 -5.073 5.622 1.00 83.19 106 CYS A C 1
ATOM 835 O O . CYS A 1 106 ? -20.044 -5.901 5.094 1.00 83.19 106 CYS A O 1
ATOM 837 N N . LYS A 1 107 ? -22.003 -5.386 6.061 1.00 82.06 107 LYS A N 1
ATOM 838 C CA . LYS A 1 107 ? -22.657 -6.709 5.893 1.00 82.06 107 LYS A CA 1
ATOM 839 C C . LYS A 1 107 ? -21.749 -7.928 6.160 1.00 82.06 107 LYS A C 1
ATOM 841 O O . LYS A 1 107 ? -21.846 -8.951 5.497 1.00 82.06 107 LYS A O 1
ATOM 846 N N . GLY A 1 108 ? -20.864 -7.822 7.154 1.00 81.19 108 GLY A N 1
ATOM 847 C CA . GLY A 1 108 ? -19.917 -8.881 7.534 1.00 81.19 108 GLY A CA 1
ATOM 848 C C . GLY A 1 108 ? -18.520 -8.762 6.913 1.00 81.19 108 GLY A C 1
ATOM 849 O O . GLY A 1 108 ? -17.574 -9.316 7.474 1.00 81.19 108 GLY A O 1
ATOM 850 N N . PHE A 1 109 ? -18.351 -7.974 5.851 1.00 83.44 109 PHE A N 1
ATOM 851 C CA . PHE A 1 109 ? -17.051 -7.639 5.276 1.00 83.44 109 PHE A CA 1
ATOM 852 C C . PHE A 1 109 ? -16.330 -6.599 6.121 1.00 83.44 109 PHE A C 1
ATOM 854 O O . PHE A 1 109 ? -16.935 -5.652 6.623 1.00 83.44 109 PHE A O 1
ATOM 861 N N . LEU A 1 110 ? -15.021 -6.772 6.282 1.00 88.75 110 LEU A N 1
ATOM 862 C CA . LEU A 1 110 ? -14.178 -5.805 6.972 1.00 88.75 110 LEU A CA 1
ATOM 863 C C . LEU A 1 110 ? -13.859 -4.650 6.019 1.00 88.75 110 LEU A C 1
ATOM 865 O O . LEU A 1 110 ? -13.364 -4.887 4.917 1.00 88.75 110 LEU A O 1
ATOM 869 N N . ILE A 1 111 ? -14.093 -3.420 6.469 1.00 89.12 111 ILE A N 1
ATOM 870 C CA . ILE A 1 111 ? -13.791 -2.209 5.701 1.00 89.12 111 ILE A CA 1
ATOM 871 C C . ILE A 1 111 ? -12.849 -1.286 6.472 1.00 89.12 111 ILE A C 1
ATOM 873 O O . ILE A 1 111 ? -12.715 -1.397 7.693 1.00 89.12 111 ILE A O 1
ATOM 877 N N . ILE A 1 112 ? -12.218 -0.362 5.757 1.00 90.12 112 ILE A N 1
ATOM 878 C CA . ILE A 1 112 ? -11.507 0.790 6.310 1.00 90.12 112 ILE A CA 1
ATOM 879 C C . ILE A 1 112 ? -12.031 2.070 5.656 1.00 90.12 112 ILE A C 1
ATOM 881 O O . ILE A 1 112 ? -12.313 2.080 4.466 1.00 90.12 112 ILE A O 1
ATOM 885 N N . THR A 1 113 ? -12.176 3.147 6.416 1.00 86.38 113 THR A N 1
ATOM 886 C CA . THR A 1 113 ? -12.609 4.464 5.911 1.00 86.38 113 THR A CA 1
ATOM 887 C C . THR A 1 113 ? -11.787 5.554 6.579 1.00 86.38 113 THR A C 1
ATOM 889 O O . THR A 1 113 ? -11.341 5.377 7.708 1.00 86.38 113 THR A O 1
ATOM 892 N N . ASN A 1 114 ? -11.558 6.675 5.905 1.00 79.50 114 ASN A N 1
ATOM 893 C CA . ASN A 1 114 ? -10.886 7.837 6.490 1.00 79.50 114 ASN A CA 1
ATOM 894 C C . ASN A 1 114 ? -11.775 8.645 7.460 1.00 79.50 114 ASN A C 1
ATOM 896 O O . ASN A 1 114 ? -11.317 9.641 8.021 1.00 79.50 114 ASN A O 1
ATOM 900 N N . ASN A 1 115 ? -13.027 8.234 7.683 1.00 70.50 115 ASN A N 1
ATOM 901 C CA . ASN A 1 115 ? -13.918 8.883 8.637 1.00 70.50 115 ASN A CA 1
ATOM 902 C C . ASN A 1 115 ? -13.716 8.369 10.075 1.00 70.50 115 ASN A C 1
ATOM 904 O O . ASN A 1 115 ? -13.304 7.230 10.303 1.00 70.50 115 ASN A O 1
ATOM 908 N N . ILE A 1 116 ? -14.025 9.200 11.073 1.00 62.03 116 ILE A N 1
ATOM 909 C CA . ILE A 1 116 ? -13.879 8.863 12.502 1.00 62.03 116 ILE A CA 1
ATOM 910 C C . ILE 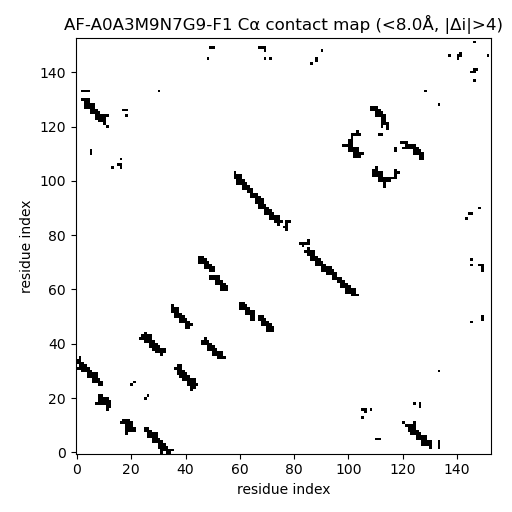A 1 116 ? -14.895 7.788 12.920 1.00 62.03 116 ILE A C 1
ATOM 912 O O . ILE A 1 116 ? -14.610 6.971 13.797 1.00 62.03 116 ILE A O 1
ATOM 916 N N . LYS A 1 117 ? -16.071 7.764 12.282 1.00 59.56 117 LYS A N 1
ATOM 917 C CA . LYS A 1 117 ? -17.111 6.756 12.500 1.00 59.56 117 LYS A CA 1
ATOM 918 C C . LYS A 1 117 ? -17.165 5.813 11.306 1.00 59.56 117 LYS A C 1
ATOM 920 O O . LYS A 1 117 ? -17.353 6.251 10.181 1.00 59.56 117 LYS A O 1
ATOM 925 N N . SER A 1 118 ? -17.053 4.510 11.554 1.00 57.88 118 SER A N 1
ATOM 926 C CA . SER A 1 118 ? -17.133 3.479 10.507 1.00 57.88 118 SER A CA 1
ATOM 927 C C . SER A 1 118 ? -18.499 3.377 9.820 1.00 57.88 118 SER A C 1
ATOM 929 O O . SER A 1 118 ? -18.609 2.722 8.790 1.00 57.88 118 SER A O 1
ATOM 931 N N . GLU A 1 119 ? -19.531 3.958 10.431 1.00 56.22 119 GLU A N 1
ATOM 932 C CA . GLU A 1 119 ? -20.908 4.021 9.923 1.00 56.22 119 GLU A CA 1
ATOM 933 C C . GLU A 1 119 ? -21.064 5.104 8.842 1.00 56.22 119 GLU A C 1
ATOM 935 O O . GLU A 1 119 ? -21.908 4.978 7.958 1.00 56.22 119 GLU A O 1
ATOM 940 N N . ASP A 1 120 ? -20.199 6.123 8.873 1.00 55.62 120 ASP A N 1
ATOM 941 C CA . ASP A 1 120 ? -20.190 7.240 7.935 1.00 55.62 120 ASP A CA 1
ATOM 942 C C . ASP A 1 120 ? -19.193 6.934 6.810 1.00 55.62 120 ASP A C 1
ATOM 944 O O . ASP A 1 120 ? -18.034 7.357 6.828 1.00 55.62 120 ASP A O 1
ATOM 948 N N . ILE A 1 121 ? -19.643 6.139 5.843 1.00 56.94 121 ILE A N 1
ATOM 949 C CA . ILE A 1 121 ? -18.860 5.728 4.676 1.00 56.94 121 ILE A CA 1
ATOM 950 C C . ILE A 1 121 ? -18.508 6.970 3.836 1.00 56.94 121 ILE A C 1
ATOM 952 O O . ILE A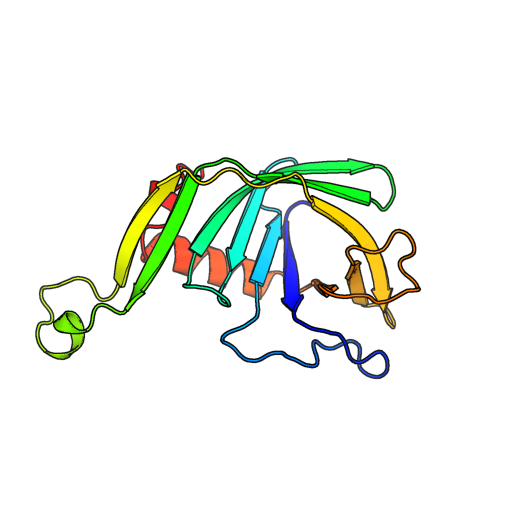 1 121 ? -19.330 7.466 3.070 1.00 56.94 121 ILE A O 1
ATOM 956 N N . ALA A 1 122 ? -17.279 7.470 3.988 1.00 56.12 122 ALA A N 1
ATOM 957 C CA . ALA A 1 122 ? -16.713 8.566 3.201 1.00 56.12 122 ALA A CA 1
ATOM 958 C C . ALA A 1 122 ? -15.414 8.132 2.502 1.00 56.12 122 ALA A C 1
ATOM 960 O O . ALA A 1 122 ? -14.734 7.205 2.953 1.00 56.12 122 ALA A O 1
ATOM 961 N N . PHE A 1 123 ? -15.105 8.793 1.385 1.00 59.75 123 PHE A N 1
ATOM 962 C CA . PHE A 1 123 ? -14.021 8.435 0.469 1.00 59.75 123 PHE A CA 1
ATOM 963 C C . PHE A 1 123 ? -12.635 8.889 0.954 1.00 59.75 123 PHE A C 1
ATOM 965 O O . PHE A 1 123 ? -12.519 10.021 1.432 1.00 59.75 123 PHE A O 1
ATOM 972 N N . PRO A 1 124 ? -11.566 8.088 0.747 1.00 62.09 124 PRO A N 1
ATOM 973 C CA . PRO A 1 124 ? -11.568 6.739 0.170 1.00 62.09 124 PRO A CA 1
ATOM 974 C C . PRO A 1 124 ? -12.028 5.658 1.164 1.00 62.09 124 PRO A C 1
ATOM 976 O O . PRO A 1 124 ? -11.790 5.749 2.373 1.00 62.09 124 PRO A O 1
ATOM 979 N N . VAL A 1 125 ? -12.643 4.597 0.630 1.00 75.69 125 VAL A N 1
ATOM 980 C CA . VAL A 1 125 ? -13.069 3.408 1.391 1.00 75.69 125 VAL A CA 1
ATOM 981 C C . VAL A 1 125 ? -12.306 2.192 0.896 1.00 75.69 125 VAL A C 1
ATOM 983 O O . VAL A 1 125 ? -12.162 1.987 -0.306 1.00 75.69 125 VAL A O 1
ATOM 986 N N . GLY A 1 126 ? -11.817 1.387 1.837 1.00 79.94 126 GLY A N 1
ATOM 987 C CA . GLY A 1 126 ? -11.133 0.136 1.579 1.00 79.94 126 GLY A CA 1
ATOM 988 C C . GLY A 1 126 ? -11.964 -1.083 1.950 1.00 79.94 126 GLY A C 1
ATOM 989 O O . GLY A 1 126 ? -12.472 -1.133 3.067 1.00 79.94 126 GLY A O 1
ATOM 990 N N . ILE A 1 127 ? -12.029 -2.103 1.093 1.00 81.81 127 ILE A N 1
ATOM 991 C CA . ILE A 1 127 ? -12.611 -3.411 1.438 1.00 81.81 127 ILE A CA 1
ATOM 992 C C . ILE A 1 127 ? -11.545 -4.500 1.512 1.00 81.81 127 ILE A C 1
ATOM 994 O O . ILE A 1 127 ? -10.654 -4.569 0.665 1.00 81.81 127 ILE A O 1
ATOM 998 N N . LEU A 1 128 ? -11.625 -5.344 2.542 1.00 85.00 128 LEU A N 1
ATOM 999 C CA . LEU A 1 128 ? -10.714 -6.469 2.722 1.00 85.00 128 LEU A CA 1
ATOM 1000 C C . LEU A 1 128 ? -10.831 -7.456 1.551 1.00 85.00 128 LEU A C 1
ATOM 1002 O O . LEU A 1 128 ? -11.906 -7.994 1.296 1.00 85.00 128 LEU A O 1
ATOM 1006 N N . LYS A 1 129 ? -9.702 -7.751 0.906 1.00 78.94 129 LYS A N 1
ATOM 1007 C CA . LYS A 1 129 ? -9.571 -8.808 -0.099 1.00 78.94 129 LYS A CA 1
ATOM 1008 C C . LYS A 1 129 ? -9.249 -10.164 0.523 1.00 78.94 129 LYS A C 1
ATOM 1010 O O . LYS A 1 129 ? -8.653 -10.258 1.599 1.00 78.94 129 LYS A O 1
ATOM 1015 N N . GLU A 1 130 ? -9.551 -11.221 -0.227 1.00 73.62 130 GLU A N 1
ATOM 1016 C CA . GLU A 1 130 ? -9.039 -12.562 0.044 1.00 73.62 130 GLU A CA 1
ATOM 1017 C C . GLU A 1 130 ? -7.503 -12.610 0.002 1.00 73.62 130 GLU A C 1
ATOM 1019 O O . GLU A 1 130 ? -6.851 -11.951 -0.810 1.00 73.62 130 GLU A O 1
ATOM 1024 N N . SER A 1 131 ? -6.902 -13.440 0.853 1.00 64.00 131 SER A N 1
ATOM 1025 C CA . SER A 1 131 ? -5.444 -13.540 1.020 1.00 64.00 131 SER A CA 1
ATOM 1026 C C . SER A 1 131 ? -4.692 -14.006 -0.236 1.00 64.00 131 SER A C 1
ATOM 1028 O O . SER A 1 131 ? -3.530 -13.641 -0.424 1.00 64.00 131 SER A O 1
ATOM 1030 N N . SER A 1 132 ? -5.343 -14.768 -1.121 1.00 63.12 132 SER A N 1
ATOM 1031 C CA . SER A 1 132 ? -4.807 -15.219 -2.416 1.00 63.12 132 SER A CA 1
ATOM 1032 C C . SER A 1 132 ? -4.400 -14.046 -3.316 1.00 63.12 132 SER A C 1
ATOM 1034 O O . SER A 1 132 ? -3.346 -14.080 -3.956 1.00 63.12 132 SER A O 1
ATOM 1036 N N . THR A 1 133 ? -5.181 -12.966 -3.294 1.00 74.19 133 THR A N 1
ATOM 1037 C CA . THR A 1 133 ? -4.941 -11.765 -4.103 1.00 74.19 133 THR A CA 1
ATOM 1038 C C . THR A 1 133 ? -3.700 -10.989 -3.647 1.00 74.19 133 THR A C 1
ATOM 1040 O O . THR A 1 133 ? -2.971 -10.448 -4.476 1.00 74.19 133 THR A O 1
ATOM 1043 N N . MET A 1 134 ? -3.396 -10.998 -2.343 1.00 83.94 134 MET A N 1
ATOM 1044 C CA . MET A 1 134 ? -2.216 -10.332 -1.782 1.00 83.94 134 MET A CA 1
ATOM 1045 C C . MET A 1 134 ? -0.920 -10.987 -2.265 1.00 83.94 134 MET A C 1
ATOM 1047 O O . MET A 1 134 ? 0.022 -10.288 -2.633 1.00 83.94 134 MET A O 1
ATOM 1051 N N . LYS A 1 135 ? -0.866 -12.325 -2.299 1.00 87.38 135 LYS A N 1
ATOM 1052 C CA . LYS A 1 135 ? 0.316 -13.046 -2.789 1.00 87.38 135 LYS A CA 1
ATOM 1053 C C . LYS A 1 135 ? 0.586 -12.724 -4.260 1.00 87.38 135 LYS A C 1
ATOM 1055 O O . LYS A 1 135 ? 1.707 -12.353 -4.589 1.00 87.38 135 LYS A O 1
ATOM 1060 N N . GLY A 1 136 ? -0.445 -12.793 -5.107 1.00 88.19 136 GLY A N 1
ATOM 1061 C CA . GLY A 1 136 ? -0.320 -12.471 -6.532 1.00 88.19 136 GLY A CA 1
ATOM 1062 C C . GLY A 1 136 ? 0.198 -11.050 -6.768 1.00 88.19 136 GLY A C 1
ATOM 1063 O O . GLY A 1 136 ? 1.110 -10.852 -7.565 1.00 88.19 136 GLY A O 1
ATOM 1064 N N . LYS A 1 137 ? -0.304 -10.068 -6.008 1.00 88.88 137 LYS A N 1
ATOM 1065 C CA . LYS A 1 137 ? 0.179 -8.680 -6.075 1.00 88.88 137 LYS A CA 1
ATOM 1066 C C . LYS A 1 137 ? 1.642 -8.545 -5.658 1.00 88.88 137 LYS A C 1
ATOM 1068 O O . LYS A 1 137 ? 2.422 -7.922 -6.370 1.00 88.88 137 LYS A O 1
ATOM 1073 N N . ILE A 1 138 ? 2.045 -9.171 -4.553 1.00 91.81 138 ILE A N 1
ATOM 1074 C CA . ILE A 1 138 ? 3.450 -9.175 -4.115 1.00 91.81 138 ILE A CA 1
ATOM 1075 C C . ILE A 1 138 ? 4.359 -9.804 -5.179 1.00 91.81 138 ILE A C 1
ATOM 1077 O O . ILE A 1 138 ? 5.445 -9.283 -5.435 1.00 91.81 138 ILE A O 1
ATOM 1081 N N . ASP A 1 139 ? 3.930 -10.902 -5.801 1.00 92.44 139 ASP A N 1
ATOM 1082 C CA . ASP A 1 139 ? 4.708 -11.586 -6.834 1.00 92.44 139 ASP A CA 1
ATOM 1083 C C . ASP A 1 139 ? 4.887 -10.697 -8.077 1.00 92.44 139 ASP A C 1
ATOM 1085 O O . ASP A 1 139 ? 6.010 -10.577 -8.568 1.00 92.44 139 ASP A O 1
ATOM 1089 N N . ILE A 1 140 ? 3.845 -9.972 -8.508 1.00 90.31 140 ILE A N 1
ATOM 1090 C CA . ILE A 1 140 ? 3.944 -8.962 -9.579 1.00 90.31 140 ILE A CA 1
ATOM 1091 C C . ILE A 1 140 ? 4.954 -7.870 -9.202 1.00 90.31 140 ILE A C 1
ATOM 1093 O O . ILE A 1 140 ? 5.872 -7.586 -9.969 1.00 90.31 140 ILE A O 1
ATOM 1097 N N . LEU A 1 141 ? 4.850 -7.295 -7.998 1.00 92.44 141 LEU A N 1
ATOM 1098 C CA . LEU A 1 141 ? 5.757 -6.232 -7.542 1.00 92.44 141 LEU A CA 1
ATOM 1099 C C . LEU A 1 141 ? 7.222 -6.686 -7.446 1.00 92.44 141 LEU A C 1
ATOM 1101 O O . LEU A 1 141 ? 8.142 -5.880 -7.621 1.00 92.44 141 LEU A O 1
ATOM 1105 N N . LYS A 1 142 ? 7.456 -7.972 -7.164 1.00 93.88 142 L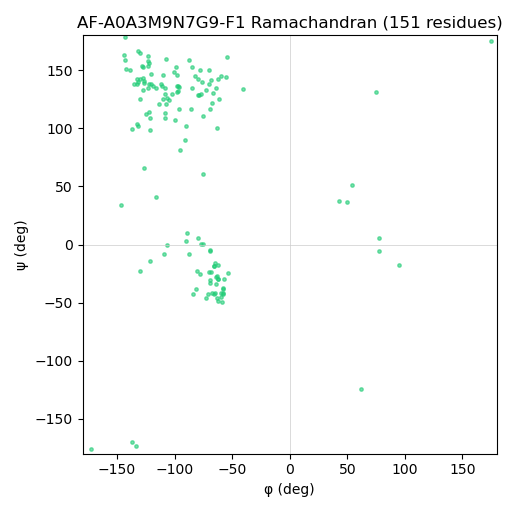YS A N 1
ATOM 1106 C CA . LYS A 1 142 ? 8.790 -8.585 -7.206 1.00 93.88 142 LYS A CA 1
ATOM 1107 C C . LYS A 1 142 ? 9.283 -8.768 -8.636 1.00 93.88 142 LYS A C 1
ATOM 1109 O O . LYS A 1 142 ? 10.429 -8.418 -8.905 1.00 93.88 142 LYS A O 1
ATOM 1114 N N . GLN A 1 143 ? 8.437 -9.281 -9.531 1.00 92.06 143 GLN A N 1
ATOM 1115 C CA . GLN A 1 143 ? 8.773 -9.500 -10.941 1.00 92.06 143 GLN A CA 1
ATOM 1116 C C . GLN A 1 143 ? 9.162 -8.196 -11.638 1.00 92.06 143 GLN A C 1
ATOM 1118 O O . GLN A 1 143 ? 10.199 -8.146 -12.292 1.00 92.06 143 GLN A O 1
ATOM 1123 N N . ILE A 1 144 ? 8.402 -7.117 -11.419 1.00 91.12 144 ILE A N 1
ATOM 1124 C CA . ILE A 1 144 ? 8.717 -5.802 -11.994 1.00 91.12 144 ILE A CA 1
ATOM 1125 C C . ILE A 1 144 ? 9.858 -5.083 -11.262 1.00 91.12 144 ILE A C 1
ATOM 1127 O O . ILE A 1 144 ? 10.160 -3.949 -11.593 1.00 91.12 144 ILE A O 1
ATOM 1131 N N . GLY A 1 145 ? 10.468 -5.665 -10.224 1.00 93.62 145 GLY A N 1
ATOM 1132 C CA . GLY A 1 145 ? 11.607 -5.076 -9.509 1.00 93.62 145 GLY A CA 1
ATOM 1133 C C . GLY A 1 145 ? 11.282 -3.956 -8.508 1.00 93.62 145 GLY A C 1
ATOM 1134 O O . GLY A 1 145 ? 12.172 -3.548 -7.755 1.00 93.62 145 GLY A O 1
ATOM 1135 N N . ALA A 1 146 ? 10.027 -3.501 -8.415 1.00 93.75 146 ALA A N 1
ATOM 1136 C CA . ALA A 1 146 ? 9.600 -2.472 -7.460 1.00 93.75 146 ALA A CA 1
ATOM 1137 C C . ALA A 1 146 ? 9.876 -2.880 -6.001 1.00 93.75 146 ALA A C 1
ATOM 1139 O O . ALA A 1 146 ? 10.334 -2.066 -5.197 1.00 93.75 146 ALA A O 1
ATOM 1140 N N . TRP A 1 147 ? 9.695 -4.166 -5.675 1.00 94.19 147 TRP A N 1
ATOM 1141 C CA . TRP A 1 147 ? 9.966 -4.710 -4.338 1.00 94.19 147 TRP A CA 1
ATOM 1142 C C . TRP A 1 147 ? 11.421 -4.497 -3.894 1.00 94.19 147 TRP A C 1
ATOM 1144 O O . TRP A 1 147 ? 11.693 -4.125 -2.750 1.00 94.19 147 TRP A O 1
ATOM 1154 N N . LYS A 1 148 ? 12.364 -4.700 -4.823 1.00 94.31 148 LYS A N 1
ATOM 1155 C CA . LYS A 1 148 ? 13.801 -4.529 -4.584 1.00 94.31 148 LYS A CA 1
ATOM 1156 C C . LYS A 1 148 ? 14.165 -3.054 -4.435 1.00 94.31 148 LYS A C 1
ATOM 1158 O O . LYS A 1 148 ? 14.939 -2.717 -3.543 1.00 94.31 148 LYS A O 1
ATOM 1163 N N . LEU A 1 149 ? 13.601 -2.185 -5.276 1.00 93.94 149 LEU A N 1
ATOM 1164 C CA . LEU A 1 149 ? 13.854 -0.740 -5.228 1.00 93.94 149 LEU A CA 1
ATOM 1165 C C . LEU A 1 149 ? 13.356 -0.098 -3.927 1.00 93.94 149 LEU A C 1
ATOM 1167 O O . LEU A 1 149 ? 14.019 0.791 -3.403 1.00 93.94 149 LEU A O 1
ATOM 1171 N N . LEU A 1 150 ? 12.252 -0.598 -3.366 1.00 93.12 150 LEU A N 1
ATOM 1172 C CA . LEU A 1 150 ? 11.751 -0.199 -2.046 1.00 93.12 150 LEU A CA 1
ATOM 1173 C C . LEU A 1 150 ? 12.488 -0.874 -0.874 1.00 93.12 150 LEU A C 1
ATOM 1175 O O . LEU A 1 150 ? 12.070 -0.723 0.272 1.00 93.12 150 LEU A O 1
ATOM 1179 N N . ALA A 1 151 ? 13.552 -1.646 -1.116 1.00 91.94 151 ALA A N 1
ATOM 1180 C CA . ALA A 1 151 ? 14.299 -2.363 -0.078 1.00 91.94 151 ALA A CA 1
ATOM 1181 C C . ALA A 1 151 ? 13.399 -3.185 0.876 1.00 91.94 151 ALA A C 1
ATOM 1183 O O . ALA A 1 151 ? 13.643 -3.257 2.086 1.00 91.94 151 ALA A O 1
ATOM 1184 N N . LEU A 1 152 ? 12.333 -3.785 0.337 1.00 87.12 152 LEU A N 1
ATOM 1185 C CA . LEU A 1 152 ? 11.416 -4.640 1.086 1.00 87.12 152 LEU A CA 1
ATOM 1186 C C . LEU A 1 152 ? 12.061 -6.019 1.292 1.00 87.12 152 LEU A C 1
ATOM 1188 O O . LEU A 1 152 ? 12.557 -6.627 0.342 1.00 87.12 152 LEU A O 1
ATOM 1192 N N . LYS A 1 153 ? 12.059 -6.499 2.541 1.00 78.00 153 LYS A N 1
ATOM 1193 C CA . LYS A 1 153 ? 12.600 -7.808 2.940 1.00 78.00 153 LYS A CA 1
ATOM 1194 C C . LYS A 1 153 ? 11.489 -8.833 3.111 1.00 78.00 153 LYS A C 1
ATOM 1196 O O . LYS A 1 153 ? 10.433 -8.451 3.663 1.00 78.00 153 LYS A O 1
#

pLDDT: mean 85.63, std 11.54, range [54.81, 97.69]

Solvent-accessible surface area (backbone atoms only — not comparable to full-atom values): 8177 Å² total; per-residue (Å²): 110,52,67,40,30,23,46,30,19,69,28,64,36,86,88,78,60,42,61,68,44,67,46,84,57,42,29,28,43,44,32,24,73,38,88,42,38,32,38,39,42,34,37,52,82,63,35,31,37,36,39,29,43,46,48,79,59,89,55,35,39,40,40,41,54,47,38,54,35,34,35,47,45,79,30,74,64,30,79,82,35,85,87,48,61,60,60,48,77,46,77,51,78,59,78,61,79,71,48,57,31,18,53,32,66,44,100,83,42,51,30,35,20,57,30,93,48,56,85,53,85,39,72,53,26,23,42,61,51,65,60,71,59,50,52,55,51,51,50,50,37,47,73,74,42,50,37,63,76,68,69,64,129